Protein AF-A0A0M5LK84-F1 (afdb_monomer_lite)

Foldseek 3Di:
DQDDPDPDDDDDAFDWDKDKDFAADPDAPLKWKKDKPPFPDIDIHGHRRIDMDIGGNHDDDDIDIATPDCNDPPGD

pLDDT: mean 97.38, std 3.62, range [70.25, 98.88]

Secondary structure (DSSP, 8-state):
----S-S-----TT-EEEEEEE----STT--EEEEETTTTEEEEE-TT-EEEEEEE--S-S---EE--S--STT--

Structure (mmCIF, N/CA/C/O backbone):
data_AF-A0A0M5LK84-F1
#
_entry.id   AF-A0A0M5LK84-F1
#
loop_
_atom_site.group_PDB
_atom_site.id
_atom_site.type_symbol
_atom_site.label_atom_id
_atom_site.label_alt_id
_atom_site.label_comp_id
_atom_site.label_asym_id
_atom_site.label_entity_id
_atom_site.label_seq_id
_atom_site.pdbx_PDB_ins_code
_atom_site.Cartn_x
_atom_site.Cartn_y
_atom_site.Cartn_z
_atom_site.occupancy
_atom_site.B_iso_or_equiv
_atom_site.auth_seq_id
_atom_site.auth_comp_id
_atom_site.auth_asym_id
_atom_site.auth_atom_id
_atom_site.pdbx_PDB_model_num
ATOM 1 N N . ALA A 1 1 ? 6.286 -6.658 -9.070 1.00 94.56 1 ALA A N 1
ATOM 2 C CA . ALA A 1 1 ? 4.864 -6.942 -9.406 1.00 94.56 1 ALA A CA 1
ATOM 3 C C . ALA A 1 1 ? 4.592 -8.450 -9.375 1.00 94.56 1 ALA A C 1
ATOM 5 O O . ALA A 1 1 ? 5.555 -9.200 -9.498 1.00 94.56 1 ALA A O 1
ATOM 6 N N . PRO A 1 2 ? 3.347 -8.952 -9.239 1.00 96.69 2 PRO A N 1
ATOM 7 C CA . PRO A 1 2 ? 2.073 -8.244 -9.043 1.00 96.69 2 PRO A CA 1
ATOM 8 C C . PRO A 1 2 ? 1.681 -8.052 -7.565 1.00 96.69 2 PRO A C 1
ATOM 10 O O . PRO A 1 2 ? 0.566 -7.642 -7.278 1.00 96.69 2 PRO A O 1
ATOM 13 N N . ASN A 1 3 ? 2.558 -8.389 -6.615 1.00 97.94 3 ASN A N 1
ATOM 14 C CA . ASN A 1 3 ? 2.176 -8.500 -5.206 1.00 97.94 3 ASN A CA 1
ATOM 15 C C . ASN A 1 3 ? 2.726 -7.357 -4.349 1.00 97.94 3 ASN A C 1
ATOM 17 O O . ASN A 1 3 ? 3.888 -6.971 -4.493 1.00 97.94 3 ASN A O 1
ATOM 21 N N . PHE A 1 4 ? 1.927 -6.915 -3.378 1.00 98.38 4 PHE A N 1
ATOM 22 C CA . PHE A 1 4 ? 2.448 -6.259 -2.182 1.00 98.38 4 PHE A CA 1
ATOM 23 C C . PHE A 1 4 ? 3.093 -7.295 -1.251 1.00 98.38 4 PHE A C 1
ATOM 25 O O . PHE A 1 4 ? 2.751 -8.475 -1.275 1.00 98.38 4 PHE A O 1
ATOM 32 N N . ALA A 1 5 ? 4.019 -6.851 -0.398 1.00 97.88 5 ALA A N 1
ATOM 33 C CA . ALA A 1 5 ? 4.664 -7.727 0.585 1.00 97.88 5 ALA A CA 1
ATOM 34 C C . ALA A 1 5 ? 3.720 -8.169 1.721 1.00 97.88 5 ALA A C 1
ATOM 36 O O . ALA A 1 5 ? 3.963 -9.185 2.368 1.00 97.88 5 ALA A O 1
ATOM 37 N N . LEU A 1 6 ? 2.665 -7.393 1.977 1.00 97.81 6 LEU A N 1
ATOM 38 C CA . LEU A 1 6 ? 1.613 -7.706 2.937 1.00 97.81 6 LEU A CA 1
ATOM 39 C C . LEU A 1 6 ? 0.310 -7.908 2.168 1.00 97.81 6 LEU A C 1
ATOM 41 O O . LEU A 1 6 ? 0.016 -7.134 1.263 1.00 97.81 6 LEU A O 1
ATOM 45 N N . GLU A 1 7 ? -0.458 -8.931 2.543 1.00 96.81 7 GLU A N 1
ATOM 46 C CA . GLU A 1 7 ? -1.805 -9.181 2.007 1.00 96.81 7 GLU A CA 1
ATOM 47 C C . GLU A 1 7 ? -2.891 -8.540 2.881 1.00 96.81 7 GLU A C 1
ATOM 49 O O . GLU A 1 7 ? -3.936 -8.116 2.394 1.00 96.81 7 GLU A O 1
ATOM 54 N N . SER A 1 8 ? -2.643 -8.385 4.184 1.00 97.75 8 SER A N 1
ATOM 55 C CA . SER A 1 8 ? -3.553 -7.704 5.109 1.00 97.75 8 SER A CA 1
ATOM 56 C C . SER A 1 8 ? -2.818 -7.152 6.330 1.00 97.75 8 SER A C 1
ATOM 58 O O . SER A 1 8 ? -1.719 -7.593 6.672 1.00 97.75 8 SER A O 1
ATOM 60 N N . PHE A 1 9 ? -3.438 -6.179 6.991 1.00 98.06 9 PHE A N 1
ATOM 61 C CA . PHE A 1 9 ? -3.030 -5.649 8.288 1.00 98.06 9 PHE A CA 1
ATOM 62 C C . PHE A 1 9 ? -4.269 -5.135 9.034 1.00 98.06 9 PHE A C 1
ATOM 64 O O . PHE A 1 9 ? -5.290 -4.838 8.414 1.00 98.06 9 PHE A O 1
ATOM 71 N N . THR A 1 10 ? -4.183 -5.023 10.360 1.00 98.31 10 THR A N 1
ATOM 72 C CA . THR A 1 10 ? -5.301 -4.591 11.213 1.00 98.31 10 THR A CA 1
ATOM 73 C C . THR A 1 10 ? -4.918 -3.339 11.989 1.00 98.31 10 THR A C 1
ATOM 75 O O . THR A 1 10 ? -3.838 -3.273 12.573 1.00 98.31 10 THR A O 1
ATOM 78 N N . VAL A 1 11 ? -5.834 -2.376 12.032 1.00 98.31 11 VAL A N 1
ATOM 79 C CA . VAL A 1 11 ? -5.741 -1.122 12.797 1.00 98.31 11 VAL A CA 1
ATOM 80 C C . VAL A 1 11 ? -7.040 -0.902 13.573 1.00 98.31 11 VAL A C 1
ATOM 82 O O . VAL A 1 11 ? -7.999 -1.662 13.403 1.00 98.31 11 VAL A O 1
ATOM 85 N N . LYS A 1 12 ? -7.086 0.109 14.441 1.00 98.50 12 LYS A N 1
ATOM 86 C CA . LYS A 1 12 ? -8.314 0.516 15.130 1.00 98.50 12 LYS A CA 1
ATOM 87 C C . LYS A 1 12 ? -8.992 1.664 14.390 1.00 98.50 12 LYS A C 1
ATOM 89 O O . LYS A 1 12 ? -8.349 2.465 13.719 1.00 98.50 12 LYS A O 1
ATOM 94 N N . GLU A 1 13 ? -10.310 1.745 14.544 1.00 98.19 13 GLU A N 1
ATOM 95 C CA . GLU A 1 13 ? -11.068 2.914 14.103 1.00 98.19 13 GLU A CA 1
ATOM 96 C C . GLU A 1 13 ? -10.522 4.178 14.781 1.00 98.19 13 GLU A C 1
ATOM 98 O O . GLU A 1 13 ? -10.299 4.199 15.994 1.00 98.19 13 GLU A O 1
ATOM 103 N N . GLY A 1 14 ? -10.301 5.218 13.981 1.00 98.12 14 GLY A N 1
ATOM 104 C CA . GLY A 1 14 ? -9.735 6.493 14.407 1.00 98.12 14 GLY A CA 1
ATOM 105 C C . GLY A 1 14 ? -8.206 6.559 14.400 1.00 98.12 14 GLY A C 1
ATOM 106 O O . GLY A 1 14 ? -7.675 7.651 14.598 1.00 98.12 14 GLY A O 1
ATOM 107 N N . ASP A 1 15 ? -7.496 5.454 14.142 1.00 98.75 15 ASP A N 1
ATOM 108 C CA . ASP A 1 15 ? -6.034 5.484 14.036 1.00 98.75 15 ASP A CA 1
ATOM 109 C C . ASP A 1 15 ? -5.588 6.359 12.849 1.00 98.75 15 ASP A C 1
ATOM 111 O O . ASP A 1 15 ? -6.166 6.318 11.756 1.00 98.75 15 ASP A O 1
ATOM 115 N N . GLU A 1 16 ? -4.522 7.133 13.060 1.00 98.62 16 GLU A N 1
ATOM 116 C CA . GLU A 1 16 ? -3.770 7.771 11.981 1.00 98.62 16 GLU A CA 1
ATOM 117 C C . GLU A 1 16 ? -2.768 6.757 11.424 1.00 98.62 16 GLU A C 1
ATOM 119 O O . GLU A 1 16 ? -1.821 6.341 12.093 1.00 98.62 16 GLU A O 1
ATOM 124 N N . VAL A 1 17 ? -3.002 6.329 10.189 1.00 98.62 17 VAL A N 1
ATOM 125 C CA . VAL A 1 17 ? -2.247 5.267 9.533 1.00 98.62 17 VAL A CA 1
ATOM 126 C C . VAL A 1 17 ? -1.366 5.890 8.464 1.00 98.62 17 VAL A C 1
ATOM 128 O O . VAL A 1 17 ? -1.862 6.494 7.516 1.00 98.62 17 VAL A O 1
ATOM 131 N N . THR A 1 18 ? -0.051 5.714 8.590 1.00 98.81 18 THR A N 1
ATOM 132 C CA . THR A 1 18 ? 0.898 6.008 7.509 1.00 98.81 18 THR A CA 1
ATOM 133 C C . THR A 1 18 ? 1.317 4.708 6.850 1.00 98.81 18 THR A C 1
ATOM 135 O O . THR A 1 18 ? 1.924 3.853 7.494 1.00 98.81 18 THR A O 1
ATOM 138 N N . VAL A 1 19 ? 1.016 4.567 5.563 1.00 98.62 19 VAL A N 1
ATOM 139 C CA . VAL A 1 19 ? 1.493 3.440 4.760 1.00 98.62 19 VAL A CA 1
ATOM 140 C C . VAL A 1 19 ? 2.734 3.884 4.005 1.00 98.62 19 VAL A C 1
ATOM 142 O O . VAL A 1 19 ? 2.730 4.929 3.359 1.00 98.62 19 VAL A O 1
ATOM 145 N N . ILE A 1 20 ? 3.797 3.090 4.105 1.00 98.75 20 ILE A N 1
ATOM 146 C CA . ILE A 1 20 ? 5.074 3.316 3.429 1.00 98.75 20 ILE A CA 1
ATOM 147 C C . ILE A 1 20 ? 5.296 2.128 2.501 1.00 98.75 20 ILE A C 1
ATOM 149 O O . ILE A 1 20 ? 5.318 0.986 2.959 1.00 98.75 20 ILE A O 1
ATOM 153 N N . VAL A 1 21 ? 5.445 2.397 1.207 1.00 98.75 21 VAL A N 1
ATOM 154 C CA . VAL A 1 21 ? 5.666 1.366 0.191 1.00 98.75 21 VAL A CA 1
ATOM 155 C C . VAL A 1 21 ? 6.943 1.686 -0.566 1.00 98.75 21 VAL A C 1
ATOM 157 O O . VAL A 1 21 ? 7.128 2.805 -1.045 1.00 98.75 21 VAL A O 1
ATOM 160 N N . THR A 1 22 ? 7.799 0.679 -0.697 1.00 98.81 22 THR A N 1
ATOM 161 C CA . THR A 1 22 ? 8.990 0.716 -1.544 1.00 98.81 22 THR A CA 1
ATOM 162 C C . THR A 1 22 ? 8.776 -0.230 -2.717 1.00 98.81 22 THR A C 1
ATOM 164 O O . THR A 1 22 ? 8.511 -1.415 -2.515 1.00 98.81 22 THR A O 1
ATOM 167 N N . ASN A 1 23 ? 8.893 0.286 -3.936 1.00 98.69 23 ASN A N 1
ATOM 168 C CA . ASN A 1 23 ? 8.887 -0.526 -5.145 1.00 98.69 23 ASN A CA 1
ATOM 169 C C . ASN A 1 23 ? 10.285 -1.124 -5.350 1.00 98.69 23 ASN A C 1
ATOM 171 O O . ASN A 1 23 ? 11.256 -0.387 -5.507 1.00 98.69 23 ASN A O 1
ATOM 175 N N . LEU A 1 24 ? 10.382 -2.454 -5.329 1.00 98.62 24 LEU A N 1
ATOM 176 C CA . LEU A 1 24 ? 11.644 -3.183 -5.484 1.00 98.62 24 LEU A CA 1
ATOM 177 C C . LEU A 1 24 ? 11.911 -3.646 -6.922 1.00 98.62 24 LEU A C 1
ATOM 179 O O . LEU A 1 24 ? 12.974 -4.213 -7.166 1.00 98.62 24 LEU A O 1
ATOM 183 N N . ASP A 1 25 ? 10.979 -3.433 -7.855 1.00 98.19 25 ASP A N 1
ATOM 184 C CA . ASP A 1 25 ? 11.184 -3.798 -9.255 1.00 98.19 25 ASP A CA 1
ATOM 185 C C . ASP A 1 25 ? 12.301 -2.934 -9.870 1.00 98.19 25 ASP A C 1
ATOM 187 O O . ASP A 1 25 ? 12.400 -1.729 -9.617 1.00 98.19 25 ASP A O 1
ATOM 191 N N . ASP A 1 26 ? 13.166 -3.566 -10.663 1.00 97.69 26 ASP A N 1
ATOM 192 C CA . ASP A 1 26 ? 14.332 -2.969 -11.331 1.00 97.69 26 ASP A CA 1
ATOM 193 C C . ASP A 1 26 ? 14.113 -2.767 -12.842 1.00 97.69 26 ASP A C 1
ATOM 195 O O . ASP A 1 26 ? 15.055 -2.529 -13.602 1.00 97.69 26 ASP A O 1
ATOM 199 N N . ILE A 1 27 ? 12.852 -2.837 -13.271 1.00 97.81 27 ILE A N 1
ATOM 200 C CA . ILE A 1 27 ? 12.413 -2.627 -14.649 1.00 97.81 27 ILE A CA 1
ATOM 201 C C . ILE A 1 27 ? 11.911 -1.189 -14.788 1.00 97.81 27 ILE A C 1
ATOM 203 O O . ILE A 1 27 ? 11.073 -0.736 -14.007 1.00 97.81 27 ILE A O 1
ATOM 207 N N . ASP A 1 28 ? 12.420 -0.485 -15.798 1.00 97.12 28 ASP A N 1
ATOM 208 C CA . ASP A 1 28 ? 12.001 0.882 -16.115 1.00 97.12 28 ASP A CA 1
ATOM 209 C C . ASP A 1 28 ? 10.504 0.954 -16.456 1.00 97.12 28 ASP A C 1
ATOM 211 O O . ASP A 1 28 ? 9.945 0.017 -17.028 1.00 97.12 28 ASP A O 1
ATOM 215 N N . ASP A 1 29 ? 9.868 2.065 -16.080 1.00 96.94 29 ASP A N 1
ATOM 216 C CA . ASP A 1 29 ? 8.426 2.326 -16.238 1.00 96.94 29 ASP A CA 1
ATOM 217 C C . ASP A 1 29 ? 7.488 1.282 -15.579 1.00 96.94 29 ASP A C 1
ATOM 219 O O . ASP A 1 29 ? 6.270 1.315 -15.756 1.00 96.94 29 ASP A O 1
ATOM 223 N N . LEU A 1 30 ? 8.018 0.367 -14.751 1.00 98.06 30 LEU A N 1
ATOM 224 C CA . LEU A 1 30 ? 7.217 -0.576 -13.963 1.00 98.06 30 LEU A CA 1
ATOM 225 C C . LEU A 1 30 ? 6.691 0.099 -12.686 1.00 98.06 30 LEU A C 1
ATOM 227 O O . LEU A 1 30 ? 7.104 -0.177 -11.555 1.00 98.06 30 LEU A O 1
ATOM 231 N N . THR A 1 31 ? 5.774 1.033 -12.900 1.00 98.62 31 THR A N 1
ATOM 232 C CA . THR A 1 31 ? 5.166 1.861 -11.860 1.00 98.62 31 THR A CA 1
ATOM 233 C C . THR A 1 31 ? 4.067 1.108 -11.116 1.00 98.62 31 THR A C 1
ATOM 235 O O . THR A 1 31 ? 3.195 0.491 -11.726 1.00 98.62 31 THR A O 1
ATOM 238 N N . HIS A 1 32 ? 4.075 1.209 -9.784 1.00 98.81 32 HIS A N 1
ATOM 239 C CA . HIS A 1 32 ? 2.986 0.738 -8.924 1.00 98.81 32 HIS A CA 1
ATOM 240 C C . HIS A 1 32 ? 2.171 1.893 -8.366 1.00 98.81 32 HIS A C 1
ATOM 242 O O . HIS A 1 32 ? 2.583 3.054 -8.370 1.00 98.81 32 HIS A O 1
ATOM 248 N N . GLY A 1 33 ? 1.015 1.553 -7.805 1.00 98.38 33 GLY A N 1
ATOM 249 C CA . GLY A 1 33 ? 0.242 2.440 -6.951 1.00 98.38 33 GLY A CA 1
ATOM 250 C C . GLY A 1 33 ? -0.083 1.799 -5.624 1.00 98.38 33 GLY A C 1
ATOM 251 O O . GLY A 1 33 ? -0.086 0.581 -5.495 1.00 98.38 33 GLY A O 1
ATOM 252 N N . PHE A 1 34 ? -0.432 2.635 -4.660 1.00 98.69 34 PHE A N 1
ATOM 253 C CA . PHE A 1 34 ? -1.173 2.207 -3.486 1.00 98.69 34 PHE A CA 1
ATOM 254 C C . PHE A 1 34 ? -2.433 3.051 -3.388 1.00 98.69 34 PHE A C 1
ATOM 256 O O . PHE A 1 34 ? -2.347 4.272 -3.239 1.00 98.69 34 PHE A O 1
ATOM 263 N N . THR A 1 35 ? -3.584 2.391 -3.459 1.00 98.69 35 THR A N 1
ATOM 264 C CA . THR A 1 35 ? -4.891 3.021 -3.293 1.00 98.69 35 THR A CA 1
ATOM 265 C C . THR A 1 35 ? -5.626 2.351 -2.149 1.00 98.69 35 THR A C 1
ATOM 267 O O . THR A 1 35 ? -5.761 1.132 -2.145 1.00 98.69 35 THR A O 1
ATOM 270 N N . MET A 1 36 ? -6.122 3.137 -1.190 1.00 98.12 36 MET A N 1
ATOM 271 C CA . MET A 1 36 ? -6.990 2.636 -0.123 1.00 98.12 36 MET A CA 1
ATOM 272 C C . MET A 1 36 ? -8.450 2.933 -0.473 1.00 98.12 36 MET A C 1
ATOM 274 O O . MET A 1 36 ? -8.873 4.095 -0.522 1.00 98.12 36 MET A O 1
ATOM 278 N N . GLY A 1 37 ? -9.230 1.876 -0.707 1.00 96.69 37 GLY A N 1
ATOM 279 C CA . GLY A 1 37 ? -10.638 1.978 -1.076 1.00 96.69 37 GLY A CA 1
ATOM 280 C C . GLY A 1 37 ? -11.442 2.780 -0.051 1.00 96.69 37 GLY A C 1
ATOM 281 O O . GLY A 1 37 ? -11.267 2.620 1.156 1.00 96.69 37 GLY A O 1
ATOM 282 N N . ASN A 1 38 ? -12.334 3.648 -0.533 1.00 95.88 38 ASN A N 1
ATOM 283 C CA . ASN A 1 38 ? -13.214 4.518 0.263 1.00 95.88 38 ASN A CA 1
ATOM 284 C C . ASN A 1 38 ? -12.521 5.558 1.166 1.00 95.88 38 ASN A C 1
ATOM 286 O O . ASN A 1 38 ? -13.205 6.201 1.958 1.00 95.88 38 ASN A O 1
ATOM 290 N N . HIS A 1 39 ? -11.206 5.767 1.040 1.00 96.75 39 HIS A N 1
ATOM 291 C CA . HIS A 1 39 ? -10.472 6.745 1.857 1.00 96.75 39 HIS A CA 1
ATOM 292 C C . HIS A 1 39 ? -9.955 7.953 1.061 1.00 96.75 39 HIS A C 1
ATOM 294 O O . HIS A 1 39 ? -9.393 8.870 1.651 1.00 96.75 39 HIS A O 1
ATOM 300 N N . GLY A 1 40 ? -10.143 7.987 -0.266 1.00 96.81 40 GLY A N 1
ATOM 301 C CA . GLY A 1 40 ? -9.618 9.072 -1.111 1.00 96.81 40 GLY A CA 1
ATOM 302 C C . GLY A 1 40 ? -8.085 9.130 -1.130 1.00 96.81 40 GLY A C 1
ATOM 303 O O . GLY A 1 40 ? -7.506 10.188 -1.351 1.00 96.81 40 GLY A O 1
ATOM 304 N N . VAL A 1 41 ? -7.440 7.993 -0.861 1.00 97.75 41 VAL A N 1
ATOM 305 C CA . VAL A 1 41 ? -5.991 7.837 -0.716 1.00 97.75 41 VAL A CA 1
ATOM 306 C C . VAL A 1 41 ? -5.471 7.098 -1.932 1.00 97.75 41 VAL A C 1
ATOM 308 O O . VAL A 1 41 ? -5.867 5.958 -2.168 1.00 97.75 41 VAL A O 1
ATOM 311 N N . ALA A 1 42 ? -4.573 7.739 -2.668 1.00 98.38 42 ALA A N 1
ATOM 312 C CA . ALA A 1 42 ? -3.883 7.174 -3.814 1.00 98.38 42 ALA A CA 1
ATOM 313 C C . ALA A 1 42 ? -2.486 7.796 -3.913 1.00 98.38 42 ALA A C 1
ATOM 315 O O . ALA A 1 42 ? -2.339 9.011 -3.779 1.00 98.38 42 ALA A O 1
ATOM 316 N N . MET A 1 43 ? -1.471 6.975 -4.168 1.00 98.62 43 MET A N 1
ATOM 317 C CA . MET A 1 43 ? -0.114 7.439 -4.463 1.00 98.62 43 MET A CA 1
ATOM 318 C C . MET A 1 43 ? 0.556 6.572 -5.529 1.00 98.62 43 MET A C 1
ATOM 320 O O . MET A 1 43 ? 0.218 5.398 -5.685 1.00 98.62 43 MET A O 1
ATOM 324 N N . GLU A 1 44 ? 1.509 7.162 -6.245 1.00 98.62 44 GLU A N 1
ATOM 325 C CA . GLU A 1 44 ? 2.408 6.491 -7.187 1.00 98.62 44 GLU A CA 1
ATOM 326 C C . GLU A 1 44 ? 3.674 6.004 -6.466 1.00 98.62 44 GLU A C 1
ATOM 328 O O . GLU A 1 44 ? 4.193 6.687 -5.574 1.00 98.62 44 GLU A O 1
ATOM 333 N N . ILE A 1 45 ? 4.187 4.839 -6.866 1.00 98.75 45 ILE A N 1
ATOM 334 C CA . ILE A 1 45 ? 5.499 4.332 -6.462 1.00 98.75 45 ILE A CA 1
ATOM 335 C C . ILE A 1 45 ? 6.265 3.854 -7.705 1.00 98.75 45 ILE A C 1
ATOM 337 O O . ILE A 1 45 ? 6.131 2.706 -8.142 1.00 98.75 45 ILE A O 1
ATOM 341 N N . GLY A 1 46 ? 7.083 4.742 -8.273 1.00 98.62 46 GLY A N 1
ATOM 342 C CA . GLY A 1 46 ? 7.968 4.410 -9.395 1.00 98.62 46 GLY A CA 1
ATOM 343 C C . GLY A 1 46 ? 9.034 3.360 -9.029 1.00 98.62 46 GLY A C 1
ATOM 344 O O . GLY A 1 46 ? 9.273 3.127 -7.839 1.00 98.62 46 GLY A O 1
ATOM 345 N N . PRO A 1 47 ? 9.679 2.712 -10.017 1.00 98.56 47 PRO A N 1
ATOM 346 C CA . PRO A 1 47 ? 10.742 1.727 -9.785 1.00 98.56 47 PRO A CA 1
ATOM 347 C C . PRO A 1 47 ? 11.827 2.238 -8.831 1.00 98.56 47 PRO A C 1
ATOM 349 O O . PRO A 1 47 ? 12.291 3.371 -8.958 1.00 98.56 47 PRO A O 1
ATOM 352 N N . GLN A 1 48 ? 12.226 1.411 -7.858 1.00 98.50 48 GLN A N 1
ATOM 353 C CA . GLN A 1 48 ? 13.215 1.734 -6.812 1.00 98.50 48 GLN A CA 1
ATOM 354 C C . GLN A 1 48 ? 12.854 2.916 -5.884 1.00 98.50 48 GLN A C 1
ATOM 356 O O . GLN A 1 48 ? 13.652 3.289 -5.018 1.00 98.50 48 GLN A O 1
ATOM 361 N N . ALA A 1 49 ? 11.665 3.511 -6.016 1.00 98.69 49 ALA A N 1
ATOM 362 C CA . ALA A 1 49 ? 11.224 4.613 -5.170 1.00 98.69 49 ALA A CA 1
ATOM 363 C C . ALA A 1 49 ? 10.565 4.120 -3.874 1.00 98.69 49 ALA A C 1
ATOM 365 O O . ALA A 1 49 ? 10.042 3.007 -3.780 1.00 98.69 49 ALA A O 1
ATOM 366 N N . THR A 1 50 ? 10.558 4.993 -2.865 1.00 98.88 50 THR A N 1
ATOM 367 C CA . THR A 1 50 ? 9.730 4.849 -1.663 1.00 98.88 5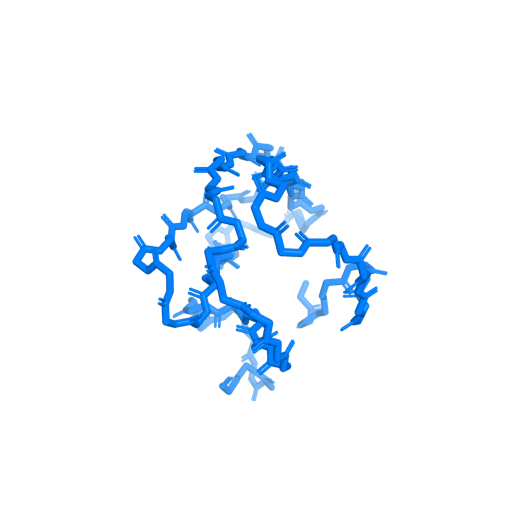0 THR A CA 1
ATOM 368 C C . THR A 1 50 ? 8.777 6.027 -1.575 1.00 98.88 50 THR A C 1
ATOM 370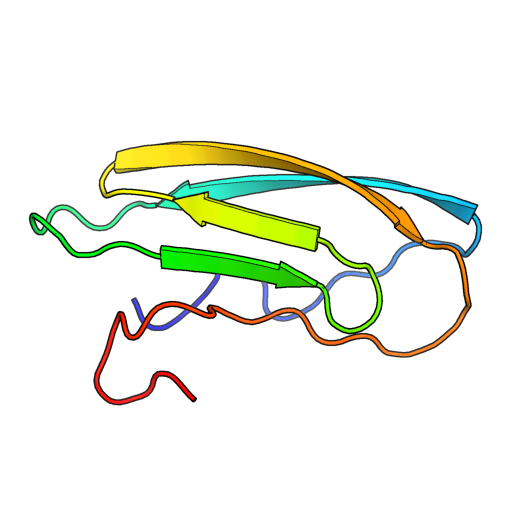 O O . THR A 1 50 ? 9.222 7.174 -1.575 1.00 98.88 50 THR A O 1
ATOM 373 N N . SER A 1 51 ? 7.489 5.732 -1.448 1.00 98.69 51 SER A N 1
ATOM 374 C CA . SER A 1 51 ? 6.434 6.724 -1.243 1.00 98.69 51 SER A CA 1
ATOM 375 C C . SER A 1 51 ? 5.672 6.406 0.038 1.00 98.69 51 SER A C 1
ATOM 377 O O . SER A 1 51 ? 5.579 5.247 0.457 1.00 98.69 51 SER A O 1
ATOM 379 N N . SER A 1 52 ? 5.111 7.434 0.667 1.00 98.62 52 SER A N 1
ATOM 380 C CA . SER A 1 52 ? 4.232 7.267 1.817 1.00 98.62 52 SER A CA 1
ATOM 381 C C . SER A 1 52 ? 3.013 8.170 1.737 1.00 98.62 52 SER A C 1
ATOM 383 O O . SER A 1 52 ? 3.054 9.257 1.160 1.00 98.62 52 SER A O 1
ATOM 385 N N . ILE A 1 53 ? 1.917 7.706 2.329 1.00 98.62 53 ILE A N 1
ATOM 386 C CA . ILE A 1 53 ? 0.677 8.467 2.443 1.00 98.62 53 ILE A CA 1
ATOM 387 C C . ILE A 1 53 ? 0.024 8.182 3.793 1.00 98.62 53 ILE A C 1
ATOM 389 O O . ILE A 1 53 ? 0.005 7.040 4.264 1.00 98.62 53 ILE A O 1
ATOM 393 N N . THR A 1 54 ? -0.489 9.236 4.422 1.00 98.69 54 THR A N 1
ATOM 394 C CA . THR A 1 54 ? -1.130 9.180 5.739 1.00 98.69 54 THR A CA 1
ATOM 395 C C . THR A 1 54 ? -2.626 9.420 5.598 1.00 98.69 54 THR A C 1
ATOM 397 O O . THR A 1 54 ? -3.046 10.309 4.857 1.00 98.69 54 THR A O 1
ATOM 400 N N . PHE A 1 55 ? -3.432 8.637 6.311 1.00 98.44 55 PHE A N 1
ATOM 401 C CA . PHE A 1 55 ? -4.883 8.789 6.357 1.00 98.44 55 PHE A CA 1
ATOM 402 C C . PHE A 1 55 ? -5.456 8.343 7.703 1.00 98.4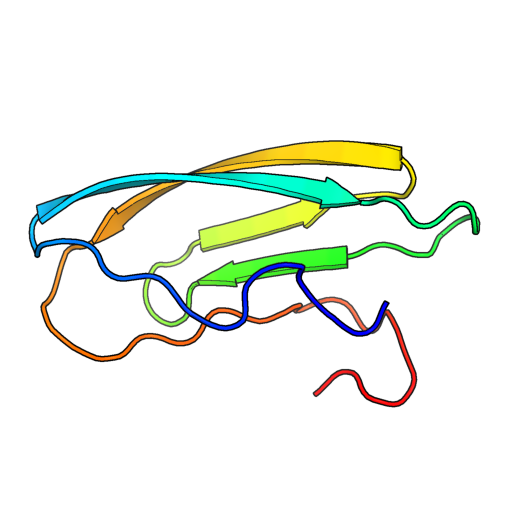4 55 PHE A C 1
ATOM 404 O O . PHE A 1 55 ? -4.822 7.607 8.455 1.00 98.44 55 PHE A O 1
ATOM 411 N 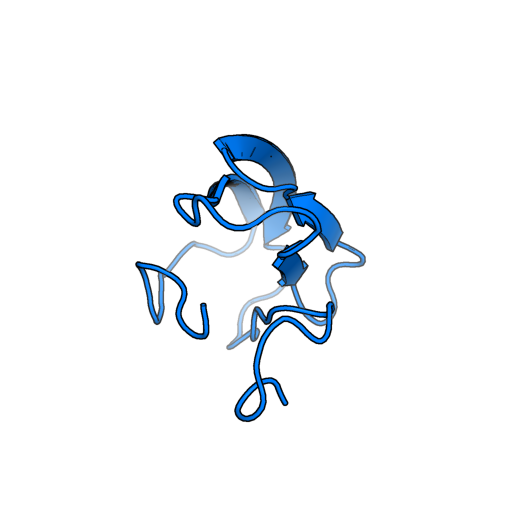N . THR A 1 56 ? -6.679 8.773 8.002 1.00 98.38 56 THR A N 1
ATOM 412 C CA . THR A 1 56 ? -7.420 8.316 9.184 1.00 98.38 56 THR A CA 1
ATOM 413 C C . THR A 1 56 ? -8.256 7.089 8.833 1.00 98.38 56 THR A C 1
ATOM 415 O O . THR A 1 56 ? -9.051 7.140 7.892 1.00 98.38 56 THR A O 1
ATOM 418 N N . ALA A 1 57 ? -8.141 6.012 9.612 1.00 98.19 57 ALA A N 1
ATOM 419 C CA .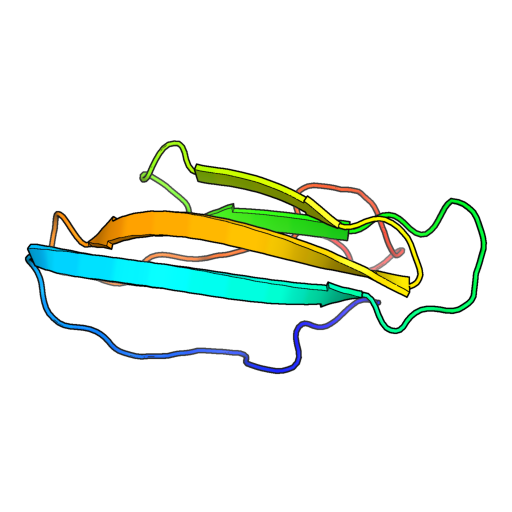 ALA A 1 57 ? -9.017 4.841 9.523 1.00 98.19 57 ALA A CA 1
ATOM 420 C C . ALA A 1 57 ? -10.403 5.167 10.119 1.00 98.19 57 ALA A C 1
ATOM 422 O O . ALA A 1 57 ? -10.741 4.758 11.226 1.00 98.19 57 ALA A O 1
ATOM 423 N N . ALA A 1 58 ? -11.182 5.987 9.411 1.00 94.56 58 ALA A N 1
ATOM 424 C CA . ALA A 1 58 ? -12.321 6.713 9.978 1.00 94.56 58 ALA A CA 1
ATOM 425 C C . ALA A 1 58 ? -13.546 5.851 10.327 1.00 94.56 58 ALA A C 1
ATOM 427 O O . ALA A 1 58 ? -14.400 6.310 11.076 1.00 94.56 58 ALA A O 1
ATOM 428 N N . ASN A 1 59 ? -13.663 4.644 9.772 1.00 95.88 59 ASN A N 1
ATOM 429 C CA . ASN A 1 59 ? -14.807 3.762 9.992 1.00 95.88 59 ASN A CA 1
ATOM 430 C C . A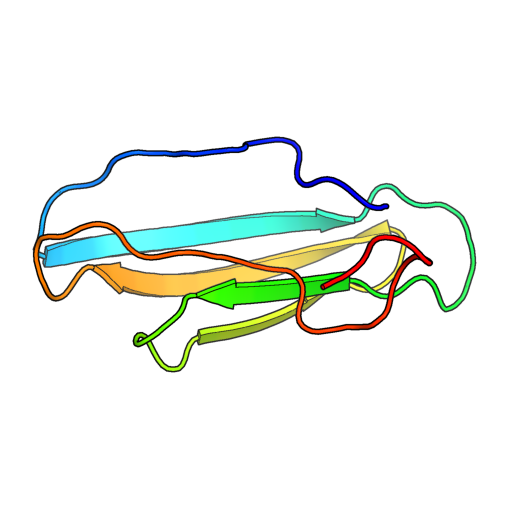SN A 1 59 ? -14.325 2.321 10.203 1.00 95.88 59 ASN A C 1
ATOM 432 O O . ASN A 1 59 ? -13.408 1.869 9.514 1.00 95.88 59 ASN A O 1
ATOM 436 N N . ALA A 1 60 ? -14.961 1.581 11.113 1.00 97.31 60 ALA A N 1
ATOM 437 C CA . ALA A 1 60 ? -14.717 0.151 11.269 1.00 97.31 60 ALA A CA 1
ATOM 438 C C . ALA A 1 60 ? -15.233 -0.655 10.064 1.00 97.31 60 ALA A C 1
ATOM 440 O O . ALA A 1 60 ? -16.313 -0.401 9.532 1.00 97.31 60 ALA A O 1
ATOM 441 N N . GLY A 1 61 ? -14.482 -1.683 9.667 1.00 97.38 61 GLY A N 1
ATOM 442 C CA . GLY A 1 61 ? -14.863 -2.580 8.579 1.00 97.38 61 GLY A CA 1
ATOM 443 C C . GLY A 1 61 ? -13.660 -3.217 7.897 1.00 97.38 61 GLY A C 1
ATOM 444 O O . GLY A 1 61 ? -12.524 -3.070 8.344 1.00 97.38 61 GLY A O 1
ATOM 445 N N . VAL A 1 62 ? -13.926 -3.926 6.801 1.00 98.06 62 VAL A N 1
ATOM 446 C CA . VAL A 1 62 ? -12.886 -4.419 5.893 1.00 98.06 62 VAL A CA 1
ATOM 447 C C . VAL A 1 62 ? -12.795 -3.459 4.717 1.00 98.06 62 VAL A C 1
ATOM 449 O O . VAL A 1 62 ? -13.775 -3.257 4.001 1.00 98.06 62 VAL A O 1
ATOM 452 N N . TYR A 1 63 ? -11.610 -2.892 4.520 1.00 97.94 63 TYR A N 1
ATOM 453 C CA . TYR A 1 63 ? -11.298 -2.010 3.405 1.00 97.94 63 TYR A CA 1
ATOM 454 C C . TYR A 1 63 ? -10.143 -2.605 2.615 1.00 97.94 63 TYR A C 1
ATOM 456 O O . TYR A 1 63 ? -9.149 -3.051 3.187 1.00 97.94 63 TYR A O 1
ATOM 464 N N . TRP A 1 64 ? -10.302 -2.632 1.298 1.00 98.00 64 TRP A N 1
ATOM 465 C CA . TRP A 1 64 ? -9.308 -3.178 0.389 1.00 98.00 64 TRP A CA 1
ATOM 466 C C . TRP A 1 64 ? -8.341 -2.082 -0.036 1.00 98.00 64 TRP A C 1
ATOM 468 O O . TRP A 1 64 ? -8.766 -0.980 -0.396 1.00 98.00 64 TRP A O 1
ATOM 478 N N . TYR A 1 65 ? -7.054 -2.405 -0.029 1.00 98.25 65 TYR A N 1
ATOM 479 C CA . TYR A 1 65 ? -6.059 -1.655 -0.778 1.00 98.25 65 TYR A CA 1
ATOM 480 C C . TYR A 1 65 ? -5.639 -2.448 -2.007 1.00 98.25 65 TYR A C 1
ATOM 482 O O . TYR A 1 65 ? -5.676 -3.677 -2.005 1.00 98.25 65 TYR A O 1
ATOM 490 N N . TYR A 1 66 ? -5.272 -1.733 -3.061 1.00 98.31 66 TYR A N 1
ATOM 491 C CA . TYR A 1 66 ? -4.937 -2.323 -4.350 1.00 98.31 66 TYR A CA 1
ATOM 492 C C . TYR A 1 66 ? -3.954 -1.433 -5.113 1.00 98.31 66 TYR A C 1
ATOM 494 O O . TYR A 1 66 ? -3.771 -0.253 -4.787 1.00 98.31 66 TYR A O 1
ATOM 502 N N . CYS A 1 67 ? -3.303 -2.016 -6.117 1.00 98.38 67 CYS A N 1
ATOM 503 C CA . CYS A 1 67 ? -2.525 -1.269 -7.092 1.00 98.38 67 CYS A CA 1
ATOM 504 C C . CYS A 1 67 ? -3.489 -0.720 -8.147 1.00 98.38 67 CYS A C 1
ATOM 506 O O . CYS A 1 67 ? -4.228 -1.474 -8.758 1.00 98.38 67 CYS A O 1
ATOM 508 N N . GLN A 1 68 ? -3.533 0.601 -8.331 1.00 97.31 68 GLN A N 1
ATOM 509 C CA . GLN A 1 68 ? -4.383 1.216 -9.365 1.00 97.31 68 GLN A CA 1
ATOM 510 C C . GLN A 1 68 ? -3.694 1.337 -10.733 1.00 97.31 68 GLN A C 1
ATOM 512 O O . GLN A 1 68 ? -4.328 1.737 -11.707 1.00 97.31 68 GLN A O 1
ATOM 517 N N . TRP A 1 69 ? -2.384 1.088 -10.784 1.00 97.56 69 TRP A N 1
ATOM 518 C CA . TRP A 1 69 ? -1.591 1.148 -12.006 1.00 97.56 69 TRP A CA 1
ATOM 519 C C . TRP A 1 69 ? -1.470 -0.249 -12.591 1.00 97.56 69 TRP A C 1
ATOM 521 O O . TRP A 1 69 ? -1.065 -1.162 -11.876 1.00 97.56 69 TRP A O 1
ATOM 531 N N . PHE A 1 70 ? -1.726 -0.374 -13.895 1.00 97.81 70 PHE A N 1
ATOM 532 C CA . PHE A 1 70 ? -1.581 -1.634 -14.619 1.00 97.81 70 PHE A CA 1
ATOM 533 C C . PHE A 1 70 ? -0.103 -2.034 -14.713 1.00 97.81 70 PHE A C 1
ATOM 535 O O . PHE A 1 70 ? 0.585 -1.734 -15.687 1.00 97.81 70 PHE A O 1
ATOM 542 N N . CYS A 1 71 ? 0.396 -2.690 -13.670 1.00 97.38 71 CYS A N 1
ATOM 543 C CA . CYS A 1 71 ? 1.813 -3.003 -13.490 1.00 97.38 71 CYS A CA 1
ATOM 544 C C . CYS A 1 71 ? 2.167 -4.444 -13.889 1.00 97.38 71 CYS A C 1
ATOM 546 O O . CYS A 1 71 ? 3.341 -4.812 -13.967 1.00 97.38 71 CYS A O 1
ATOM 548 N N . HIS A 1 72 ? 1.159 -5.290 -14.123 1.00 98.31 72 HIS A N 1
ATOM 549 C CA . HIS A 1 72 ? 1.324 -6.682 -14.525 1.00 98.31 72 HIS A CA 1
ATOM 550 C C . HIS A 1 72 ? 0.049 -7.216 -15.186 1.00 98.31 72 HIS A C 1
ATOM 552 O O . HIS A 1 72 ? -1.048 -6.748 -14.916 1.00 98.31 72 HIS A O 1
ATOM 558 N N . ALA A 1 73 ? 0.155 -8.290 -15.972 1.00 96.75 73 ALA A N 1
ATOM 559 C CA . ALA A 1 73 ? -0.999 -8.947 -16.601 1.00 96.75 73 ALA A CA 1
ATOM 560 C C . ALA A 1 73 ? -2.023 -9.560 -15.616 1.00 96.75 73 ALA A C 1
ATOM 562 O O . ALA A 1 73 ? -3.067 -10.040 -16.044 1.00 96.75 73 ALA A O 1
ATOM 563 N N . ILE A 1 74 ? -1.697 -9.601 -14.321 1.00 93.94 74 ILE A N 1
ATOM 564 C CA . ILE A 1 74 ? -2.551 -10.134 -13.242 1.00 93.94 74 ILE A CA 1
ATOM 565 C C . ILE A 1 74 ? -2.926 -8.989 -12.276 1.00 93.94 74 ILE A C 1
ATOM 567 O O . ILE A 1 74 ? -3.373 -9.230 -11.163 1.00 93.94 74 ILE A O 1
ATOM 571 N N . ASP A 1 75 ? -2.719 -7.737 -12.691 1.00 84.62 75 ASP A N 1
ATOM 572 C CA . ASP A 1 75 ? -3.296 -6.573 -12.020 1.00 84.62 75 ASP A CA 1
ATOM 573 C C . ASP A 1 75 ? -4.805 -6.514 -12.325 1.00 84.62 75 ASP A C 1
ATOM 575 O O . ASP A 1 75 ? -5.215 -6.768 -13.465 1.00 84.62 75 ASP A O 1
ATOM 579 N N . MET A 1 76 ? -5.632 -6.263 -11.305 1.00 70.25 76 MET A N 1
ATOM 580 C CA . MET A 1 76 ? -7.102 -6.230 -11.385 1.00 70.25 76 MET A CA 1
ATOM 581 C C . MET A 1 76 ? -7.692 -5.190 -10.440 1.00 70.25 76 MET A C 1
ATOM 583 O O . MET A 1 76 ? -7.221 -5.120 -9.283 1.00 70.25 76 MET A O 1
#

Radius of gyration: 12.73 Å; chains: 1; bounding box: 29×19×32 Å

Sequence (76 aa):
APNFALESFTVKEGDEVTVIVTNLDDIDDLTHGFTMGNHGVAMEIGPQATSSITFTAANAGVYWYYCQWFCHAIDM